Protein AF-A0A0F9HVS2-F1 (afdb_monomer_lite)

Foldseek 3Di:
DDPDDDDVVQQQDPPLPADPQKRKGKDKDWAFDQDPVRDGDPPFTKIKMKMKIWHDDPNDIDIDIDIAIGGVVPDPPVVSSVVVRVVSNVVVVVVCCVRVPVDDVPVVLVVLLVVLVVVCVVVVHDSVVSSVVVVVVVVVVD

Radius of gyration: 23.44 Å; chains: 1; bounding box: 70×36×46 Å

Secondary structure (DSSP, 8-state):
-------TTTSS-TTS-PPTTSEEEEEEEEEEEEPTTS-EEEEEEEEEEEEEEEEEETTEEEEEEEEEEE-TTTS-HHHHHHHHHHHHHHHHHHHHHHHS-S-SHHHHHHHHHHHHHHHHHHH---HHHHHHHHHHHHHH--

Organism: NCBI:txid412755

Structure (mmCIF, N/CA/C/O backbone):
data_AF-A0A0F9HVS2-F1
#
_entry.id   AF-A0A0F9HVS2-F1
#
loop_
_atom_site.group_PDB
_atom_site.id
_atom_site.type_symbol
_atom_site.label_atom_id
_atom_site.label_alt_id
_atom_site.label_comp_id
_atom_site.label_asym_id
_atom_site.label_entity_id
_atom_site.label_seq_id
_atom_site.pdbx_PDB_ins_code
_atom_site.Cartn_x
_atom_site.Cartn_y
_atom_site.Cartn_z
_atom_site.occupancy
_atom_site.B_iso_or_equiv
_atom_site.auth_seq_id
_atom_site.auth_comp_id
_atom_site.auth_asym_id
_atom_site.auth_atom_id
_atom_site.pdbx_PDB_model_num
ATOM 1 N N . MET A 1 1 ? -30.947 1.519 1.134 1.00 25.52 1 MET A N 1
ATOM 2 C CA . MET A 1 1 ? -29.540 1.647 0.698 1.00 25.52 1 MET A CA 1
ATOM 3 C C . MET A 1 1 ? -29.177 3.120 0.755 1.00 25.52 1 MET A C 1
ATOM 5 O O . MET A 1 1 ? -29.806 3.900 0.056 1.00 25.52 1 MET A O 1
ATOM 9 N N . ALA A 1 2 ? -28.272 3.523 1.648 1.00 20.73 2 ALA A N 1
ATOM 10 C CA . ALA A 1 2 ? -27.835 4.915 1.726 1.00 20.73 2 ALA A CA 1
ATOM 11 C C . ALA A 1 2 ? -26.724 5.137 0.692 1.00 20.73 2 ALA A C 1
ATOM 13 O O . ALA A 1 2 ? -25.630 4.591 0.829 1.00 20.73 2 ALA A O 1
ATOM 14 N N . HIS A 1 3 ? -27.018 5.906 -0.355 1.00 22.47 3 HIS A N 1
ATOM 15 C CA . HIS A 1 3 ? -25.993 6.427 -1.251 1.00 22.47 3 HIS A CA 1
ATOM 16 C C . HIS A 1 3 ? -25.285 7.560 -0.507 1.00 22.47 3 HIS A C 1
ATOM 18 O O . HIS A 1 3 ? -25.804 8.669 -0.411 1.00 22.47 3 HIS A O 1
ATOM 24 N N . VAL A 1 4 ? -24.137 7.260 0.101 1.00 27.62 4 VAL A N 1
ATOM 25 C CA . VAL A 1 4 ? -23.288 8.289 0.707 1.00 27.62 4 VAL A CA 1
ATOM 26 C C . VAL A 1 4 ? -22.665 9.084 -0.435 1.00 27.62 4 VAL A C 1
ATOM 28 O O . VAL A 1 4 ? -21.873 8.550 -1.211 1.00 27.62 4 VAL A O 1
ATOM 31 N N . TYR A 1 5 ? -23.082 10.341 -0.566 1.00 28.75 5 TYR A N 1
ATOM 32 C CA . TYR A 1 5 ? -22.540 11.282 -1.538 1.00 28.75 5 TYR A CA 1
ATOM 33 C C . TYR A 1 5 ? -21.126 11.668 -1.093 1.00 28.75 5 TYR A C 1
ATOM 35 O O . TYR A 1 5 ? -20.961 12.381 -0.103 1.00 28.75 5 TYR A O 1
ATOM 43 N N . ILE A 1 6 ? -20.105 11.153 -1.781 1.00 33.47 6 ILE A N 1
ATOM 44 C CA . ILE A 1 6 ? -18.716 11.563 -1.551 1.00 33.47 6 ILE A CA 1
ATOM 45 C C . ILE A 1 6 ? -18.539 12.918 -2.233 1.00 33.47 6 ILE A C 1
ATOM 47 O O . ILE A 1 6 ? -18.823 13.065 -3.421 1.00 33.47 6 ILE A O 1
ATOM 51 N N . ASN A 1 7 ? -18.130 13.926 -1.466 1.00 29.59 7 ASN A N 1
ATOM 52 C CA . ASN A 1 7 ? -17.917 15.267 -1.989 1.00 29.59 7 ASN A CA 1
ATOM 53 C C . ASN A 1 7 ? -16.782 15.216 -3.033 1.00 29.59 7 ASN A C 1
ATOM 55 O O . ASN A 1 7 ? -15.728 14.661 -2.730 1.00 29.59 7 ASN A O 1
ATOM 59 N N . PRO A 1 8 ? -16.932 15.802 -4.234 1.00 35.25 8 PRO A N 1
ATOM 60 C CA . PRO A 1 8 ? -15.876 15.801 -5.252 1.00 35.25 8 PRO A CA 1
ATOM 61 C C . PRO A 1 8 ? -14.534 16.385 -4.777 1.00 35.25 8 PRO A C 1
ATOM 63 O O . PRO A 1 8 ? -13.492 16.060 -5.331 1.00 35.25 8 PRO A O 1
ATOM 66 N N . ARG A 1 9 ? -14.529 17.212 -3.718 1.00 37.00 9 ARG A N 1
ATOM 67 C CA . ARG A 1 9 ? -13.293 17.697 -3.069 1.00 37.00 9 ARG A CA 1
ATOM 68 C C . ARG A 1 9 ? -12.521 16.610 -2.309 1.00 37.00 9 ARG A C 1
ATOM 70 O O . ARG A 1 9 ? -11.321 16.762 -2.108 1.00 37.00 9 ARG A O 1
ATOM 77 N N . ASP A 1 10 ? -13.194 15.532 -1.915 1.00 37.72 10 ASP A N 1
ATOM 78 C CA . ASP A 1 10 ? -12.605 14.364 -1.251 1.00 37.72 10 ASP A CA 1
ATOM 79 C C . ASP A 1 10 ? -12.155 13.294 -2.267 1.00 37.72 10 ASP A C 1
ATOM 81 O O . ASP A 1 10 ? -11.330 12.449 -1.931 1.00 37.72 10 ASP A O 1
ATOM 85 N N . GLN A 1 11 ? -12.636 13.365 -3.520 1.00 37.47 11 GLN A N 1
ATOM 86 C CA . GLN A 1 11 ? -12.288 12.454 -4.632 1.00 37.47 11 GLN A CA 1
ATOM 87 C C . GLN A 1 11 ? -10.933 12.741 -5.294 1.00 37.47 11 GLN A C 1
ATOM 89 O O . GLN A 1 11 ? -10.516 12.063 -6.225 1.00 37.47 11 GLN A O 1
ATOM 94 N N . SER A 1 12 ? -10.202 13.722 -4.792 1.00 36.97 12 SER A N 1
ATOM 95 C CA . SER A 1 12 ? -8.805 13.925 -5.135 1.00 36.97 12 SER A CA 1
ATOM 96 C C . SER A 1 12 ? -8.154 14.535 -3.913 1.00 36.97 12 SER A C 1
ATOM 98 O O . SER A 1 12 ? -8.166 15.754 -3.751 1.00 36.97 12 SER A O 1
ATOM 100 N N . SER A 1 13 ? -7.646 13.714 -2.997 1.00 35.47 13 SER A N 1
ATOM 101 C CA . SER A 1 13 ? -6.923 14.264 -1.856 1.00 35.47 13 SER A CA 1
ATOM 102 C C . SER A 1 13 ? -5.416 14.147 -2.098 1.00 35.47 13 SER A C 1
ATOM 104 O O . SER A 1 13 ? -4.834 13.096 -1.822 1.00 35.47 13 SER A O 1
ATOM 106 N N . PRO A 1 14 ? -4.743 15.229 -2.547 1.00 40.50 14 PRO A N 1
ATOM 107 C CA . PRO A 1 14 ? -3.279 15.331 -2.585 1.00 40.50 14 PRO A CA 1
ATOM 108 C C . PRO A 1 14 ? -2.603 15.235 -1.194 1.00 40.50 14 PRO A C 1
ATOM 110 O O . PRO A 1 14 ? -1.402 15.460 -1.075 1.00 40.50 14 PRO A O 1
ATOM 113 N N . ASN A 1 15 ? -3.345 14.859 -0.143 1.00 45.47 15 ASN A N 1
ATOM 114 C CA . ASN A 1 15 ? -2.943 14.883 1.264 1.00 45.47 15 ASN A CA 1
ATOM 115 C C . ASN A 1 15 ? -2.645 13.504 1.886 1.00 45.47 15 ASN A C 1
ATOM 117 O O . ASN A 1 15 ? -2.292 13.449 3.062 1.00 45.47 15 ASN A O 1
ATOM 121 N N . TRP A 1 16 ? -2.740 12.396 1.141 1.00 56.66 16 TRP A N 1
ATOM 122 C CA . TRP A 1 16 ? -2.429 11.056 1.677 1.00 56.66 16 TRP A CA 1
ATOM 123 C C . TRP A 1 16 ? -0.968 10.626 1.502 1.00 56.66 16 TRP A C 1
ATOM 125 O O . TRP A 1 16 ? -0.617 9.513 1.852 1.00 56.66 16 TRP A O 1
ATOM 135 N N . GLY A 1 17 ? -0.082 11.456 0.942 1.00 60.28 17 GLY A N 1
ATOM 136 C CA . GLY A 1 17 ? 1.331 11.072 0.777 1.00 60.28 17 GLY A CA 1
ATOM 137 C C . GLY A 1 17 ? 1.549 9.786 -0.043 1.00 60.28 17 GLY A C 1
ATOM 138 O O . GLY A 1 17 ? 2.571 9.113 0.125 1.00 60.28 17 GLY A O 1
ATOM 139 N N . LEU A 1 18 ? 0.583 9.433 -0.900 1.00 72.00 18 LEU A N 1
ATOM 140 C CA . LEU A 1 18 ? 0.646 8.269 -1.778 1.00 72.00 18 LEU A CA 1
ATOM 141 C C . LEU A 1 18 ? 1.633 8.493 -2.940 1.00 72.00 18 LEU A C 1
ATOM 143 O O . LEU A 1 18 ? 1.945 9.642 -3.273 1.00 72.00 18 LEU A O 1
ATOM 147 N N . PRO A 1 19 ? 2.156 7.412 -3.550 1.00 69.31 19 PRO A N 1
ATOM 148 C CA . PRO A 1 19 ? 3.109 7.503 -4.656 1.00 69.31 19 PRO A CA 1
ATOM 149 C C . PRO A 1 19 ? 2.587 8.361 -5.815 1.00 69.31 19 PRO A C 1
ATOM 151 O O . PRO A 1 19 ? 1.438 8.232 -6.226 1.00 69.31 19 PRO A O 1
ATOM 154 N N . LYS A 1 20 ? 3.434 9.232 -6.371 1.00 72.38 20 LYS A N 1
ATOM 155 C CA . LYS A 1 20 ? 3.091 10.023 -7.565 1.00 72.38 20 LYS A CA 1
ATOM 156 C C . LYS A 1 20 ? 3.040 9.128 -8.813 1.00 72.38 20 LYS A C 1
ATOM 158 O O . LYS A 1 20 ? 3.622 8.049 -8.816 1.00 72.38 20 LYS A O 1
ATOM 163 N N . GLY A 1 21 ? 2.389 9.604 -9.876 1.00 71.56 21 GLY A N 1
ATOM 164 C CA . GLY A 1 21 ? 2.280 8.876 -11.152 1.00 71.56 21 GLY A CA 1
ATOM 165 C C . GLY A 1 21 ? 1.095 7.910 -11.235 1.00 71.56 21 GLY A C 1
ATOM 166 O O . GLY A 1 21 ? 0.951 7.217 -12.234 1.00 71.56 21 GLY A O 1
ATOM 167 N N . PHE A 1 22 ? 0.246 7.896 -10.208 1.00 74.06 22 PHE A N 1
ATOM 168 C CA . PHE A 1 22 ? -1.003 7.147 -10.162 1.00 74.06 22 PHE A CA 1
ATOM 169 C C . PHE A 1 22 ? -2.154 8.103 -9.828 1.00 74.06 22 PHE A C 1
ATOM 171 O O . PHE A 1 22 ? -2.011 8.994 -8.985 1.00 74.06 22 PHE A O 1
ATOM 178 N N . GLU A 1 23 ? -3.298 7.896 -10.468 1.00 80.50 23 GLU A N 1
ATOM 179 C CA . GLU A 1 23 ? -4.592 8.434 -10.062 1.00 80.50 23 GLU A CA 1
ATOM 180 C C . GLU A 1 23 ? -5.110 7.574 -8.908 1.00 80.50 23 GLU A C 1
ATOM 182 O O . GLU A 1 23 ? -5.459 6.412 -9.114 1.00 80.50 23 GLU A O 1
ATOM 187 N N . TRP A 1 24 ? -5.109 8.113 -7.689 1.00 77.31 24 TRP A N 1
ATOM 188 C CA . TRP A 1 24 ? -5.575 7.393 -6.503 1.00 77.31 24 TRP A CA 1
ATOM 189 C C . TRP A 1 24 ? -7.004 7.777 -6.142 1.00 77.31 24 TRP A C 1
ATOM 191 O O . TRP A 1 24 ? -7.329 8.961 -6.069 1.00 77.31 24 TRP A O 1
ATOM 201 N N . ASP A 1 25 ? -7.801 6.773 -5.804 1.00 83.31 25 ASP A N 1
ATOM 202 C CA . ASP A 1 25 ? -9.077 6.916 -5.118 1.00 83.31 25 ASP A CA 1
ATOM 203 C C . ASP A 1 25 ? -9.015 6.173 -3.777 1.00 83.31 25 ASP A C 1
ATOM 205 O O . ASP A 1 25 ? -8.461 5.075 -3.672 1.00 83.31 25 ASP A O 1
ATOM 209 N N . ILE A 1 26 ? -9.548 6.782 -2.720 1.00 80.06 26 ILE A N 1
ATOM 210 C CA . ILE A 1 26 ? -9.517 6.230 -1.363 1.00 80.06 26 ILE A CA 1
ATOM 211 C C . ILE A 1 26 ? -10.895 6.385 -0.744 1.00 80.06 26 ILE A C 1
ATOM 213 O O . ILE A 1 26 ? -11.431 7.487 -0.652 1.00 80.06 26 ILE A O 1
ATOM 217 N N . ARG A 1 27 ? -11.441 5.284 -0.231 1.00 84.19 27 ARG A N 1
ATOM 218 C CA . ARG A 1 27 ? -12.732 5.281 0.452 1.00 84.19 27 ARG A CA 1
ATOM 219 C C . ARG A 1 27 ? -12.638 4.608 1.801 1.00 84.19 27 ARG A C 1
ATOM 221 O O . ARG A 1 27 ? -12.271 3.441 1.893 1.00 84.19 27 ARG A O 1
ATOM 228 N N . GLU A 1 28 ? -13.055 5.324 2.833 1.00 85.06 28 GLU A N 1
ATOM 229 C CA . GLU A 1 28 ? -13.175 4.789 4.184 1.00 85.06 28 GLU A CA 1
ATOM 230 C C . GLU A 1 28 ? -14.632 4.450 4.499 1.00 85.06 28 GLU A C 1
ATOM 232 O O . GLU A 1 28 ? -15.549 5.212 4.191 1.00 85.06 28 GLU A O 1
ATOM 237 N N . GLU A 1 29 ? -14.854 3.300 5.127 1.00 87.56 29 GLU A N 1
ATOM 238 C CA . GLU A 1 29 ? -16.169 2.857 5.578 1.00 87.56 29 GLU A CA 1
ATOM 239 C C . GLU A 1 29 ? -16.091 2.354 7.015 1.00 87.56 29 GLU A C 1
ATOM 241 O O . GLU A 1 29 ? -15.217 1.562 7.368 1.00 87.56 29 GLU A O 1
ATOM 246 N N . GLN A 1 30 ? -17.034 2.787 7.851 1.00 88.12 30 GLN A N 1
ATOM 247 C CA . GLN A 1 30 ? -17.209 2.189 9.168 1.00 88.12 30 GLN A CA 1
ATOM 248 C C . GLN A 1 30 ? -17.923 0.848 9.017 1.00 88.12 30 GLN A C 1
ATOM 250 O O . GLN A 1 30 ? -19.032 0.767 8.493 1.00 88.12 30 GLN A O 1
ATOM 255 N N . MET A 1 31 ? -17.269 -0.201 9.493 1.00 90.88 31 MET A N 1
ATOM 256 C CA . MET A 1 31 ? -17.743 -1.574 9.457 1.00 90.88 31 MET A CA 1
ATOM 257 C C . MET A 1 31 ? -18.020 -2.047 10.884 1.00 90.88 31 MET A C 1
ATOM 259 O O . MET A 1 31 ? -17.248 -1.732 11.793 1.00 90.88 31 MET A O 1
ATOM 263 N N . PRO A 1 32 ? -19.075 -2.839 11.117 1.00 89.12 32 PRO A N 1
ATOM 264 C CA . PRO A 1 32 ? -19.265 -3.467 12.415 1.00 89.12 32 PRO A CA 1
ATOM 265 C C . PRO A 1 32 ? -18.077 -4.379 12.745 1.00 89.12 32 PRO A C 1
ATOM 267 O O . PRO A 1 32 ? -17.563 -5.092 11.880 1.00 89.12 32 PRO A O 1
ATOM 270 N N . TYR A 1 33 ? -17.630 -4.371 14.001 1.00 88.44 33 TYR A N 1
ATOM 271 C CA . TYR A 1 33 ? -16.616 -5.321 14.445 1.00 88.44 33 TYR A CA 1
ATOM 272 C C . TYR A 1 33 ? -17.244 -6.706 14.629 1.00 88.44 33 TYR A C 1
ATOM 274 O O . TYR A 1 33 ? -18.178 -6.870 15.417 1.00 88.44 33 TYR A O 1
ATOM 282 N N . ILE A 1 34 ? -16.686 -7.703 13.940 1.00 88.44 34 ILE A N 1
ATOM 283 C CA . ILE A 1 34 ? -17.032 -9.118 14.096 1.00 88.44 34 ILE A CA 1
ATOM 284 C C . ILE A 1 34 ? -15.918 -9.788 14.906 1.00 88.44 34 ILE A C 1
ATOM 286 O O . ILE A 1 34 ? -14.739 -9.686 14.552 1.00 88.44 34 ILE A O 1
ATOM 290 N N . SER A 1 35 ? -16.284 -10.430 16.016 1.00 86.94 35 SER A N 1
ATOM 291 C CA . SER A 1 35 ? -15.362 -11.171 16.877 1.00 86.94 35 SER A CA 1
ATOM 292 C C . SER A 1 35 ? -14.772 -12.391 16.154 1.00 86.94 35 SER A C 1
ATOM 294 O O . SER A 1 35 ? -15.347 -12.866 15.173 1.00 86.94 35 SER A O 1
ATOM 296 N N . PRO A 1 36 ? -13.677 -12.983 16.669 1.00 86.75 36 PRO A N 1
ATOM 297 C CA . PRO A 1 36 ? -13.170 -14.259 16.158 1.00 86.75 36 PRO A CA 1
ATOM 298 C C . PRO A 1 36 ? -14.205 -15.395 16.192 1.00 86.75 36 PRO A C 1
ATOM 300 O O . PRO A 1 36 ? -14.109 -16.340 15.420 1.00 86.75 36 PRO A O 1
ATOM 303 N N . THR A 1 37 ? -15.210 -15.293 17.066 1.00 90.69 37 THR A N 1
ATOM 304 C CA . THR A 1 37 ? -16.331 -16.239 17.169 1.00 90.69 37 THR A CA 1
ATOM 305 C C . THR A 1 37 ? -17.477 -15.949 16.191 1.00 90.69 37 THR A C 1
ATOM 307 O O . THR A 1 37 ? -18.494 -16.633 16.234 1.00 90.69 37 THR A O 1
ATOM 310 N N . GLY A 1 38 ? -17.343 -14.942 15.321 1.00 86.62 38 GLY A N 1
ATOM 311 C CA . GLY A 1 38 ? -18.350 -14.580 14.320 1.00 86.62 38 GLY A CA 1
ATOM 312 C C . GLY A 1 38 ? -19.479 -13.683 14.836 1.00 86.62 38 GLY A C 1
ATOM 313 O O . GLY A 1 38 ? -20.429 -13.420 14.103 1.00 86.62 38 GLY A O 1
ATOM 314 N N . LEU A 1 39 ? -19.394 -13.187 16.073 1.00 89.00 39 LEU A N 1
ATOM 315 C CA . LEU A 1 39 ? -20.428 -12.343 16.671 1.00 89.00 39 LEU A CA 1
ATOM 316 C C . LEU A 1 39 ? -20.128 -10.863 16.443 1.00 89.00 39 LEU A C 1
ATOM 318 O O . LEU A 1 39 ? -19.028 -10.381 16.722 1.00 89.00 39 LEU A O 1
ATOM 322 N N . GLN A 1 40 ? -21.130 -10.119 15.983 1.00 88.62 40 GLN A N 1
ATOM 323 C CA . GLN A 1 40 ? -21.050 -8.665 15.933 1.00 88.62 40 GLN A CA 1
ATOM 324 C C . GLN A 1 40 ? -21.072 -8.094 17.355 1.00 88.62 40 GLN A C 1
ATOM 326 O O . GLN A 1 40 ? -22.010 -8.328 18.116 1.00 88.62 40 GLN A O 1
ATOM 331 N N . VAL A 1 41 ? -20.053 -7.311 17.708 1.00 86.31 41 VAL A N 1
ATOM 332 C CA . VAL A 1 41 ? -19.980 -6.647 19.016 1.00 86.31 41 VAL A CA 1
ATOM 333 C C . VAL A 1 41 ? -20.657 -5.282 18.921 1.00 86.31 41 VAL A C 1
ATOM 335 O O . VAL A 1 41 ? -20.198 -4.399 18.194 1.00 86.31 41 VAL A O 1
ATOM 338 N N . ILE A 1 42 ? -21.760 -5.105 19.651 1.00 85.88 42 ILE A N 1
ATOM 339 C CA . ILE A 1 42 ? -22.536 -3.856 19.656 1.00 85.88 42 ILE A CA 1
ATOM 340 C C . ILE A 1 42 ? -21.662 -2.700 20.161 1.00 85.88 42 ILE A C 1
ATOM 342 O O . ILE A 1 42 ? -20.944 -2.834 21.148 1.00 85.88 42 ILE A O 1
ATOM 346 N N . GLY A 1 43 ? -21.717 -1.560 19.467 1.00 82.50 43 GLY A N 1
ATOM 347 C CA . GLY A 1 43 ? -20.965 -0.352 19.823 1.00 82.50 43 GLY A CA 1
ATOM 348 C C . GLY A 1 43 ? -19.488 -0.365 19.414 1.00 82.50 43 GLY A C 1
ATOM 349 O O . GLY A 1 43 ? -18.814 0.648 19.580 1.00 82.50 43 GLY A O 1
ATOM 350 N N . ARG A 1 44 ? -18.982 -1.467 18.841 1.00 87.88 44 ARG A N 1
ATOM 351 C CA . ARG A 1 44 ? -17.615 -1.556 18.315 1.00 87.88 44 ARG A CA 1
ATOM 352 C C . ARG A 1 44 ? -17.618 -1.565 16.789 1.00 87.88 44 ARG A C 1
ATOM 354 O O . ARG A 1 44 ? -18.378 -2.296 16.154 1.00 87.88 44 ARG A O 1
ATOM 361 N N . PHE A 1 45 ? -16.717 -0.789 16.202 1.00 88.06 45 PHE A N 1
ATOM 362 C CA . PHE A 1 45 ? -16.545 -0.695 14.757 1.00 88.06 45 PHE A CA 1
ATOM 363 C C . PHE A 1 45 ? -15.070 -0.804 14.370 1.00 88.06 45 PHE A C 1
ATOM 365 O O . PHE A 1 45 ? -14.174 -0.539 15.171 1.00 88.06 45 PHE A O 1
ATOM 372 N N . LYS A 1 46 ? -14.837 -1.200 13.123 1.00 91.25 46 LYS A N 1
ATOM 373 C CA . LYS A 1 46 ? -13.568 -1.052 12.415 1.00 91.25 46 LYS A CA 1
ATOM 374 C C . LYS A 1 46 ? -13.746 -0.009 11.322 1.00 91.25 46 LYS A C 1
ATOM 376 O O . LYS A 1 46 ? -14.853 0.195 10.833 1.00 91.25 46 LYS A O 1
ATOM 381 N N . VAL A 1 47 ? -12.663 0.628 10.918 1.00 87.56 47 VAL A N 1
ATOM 382 C CA . VAL A 1 47 ? -12.631 1.444 9.706 1.00 87.56 47 VAL A CA 1
ATOM 3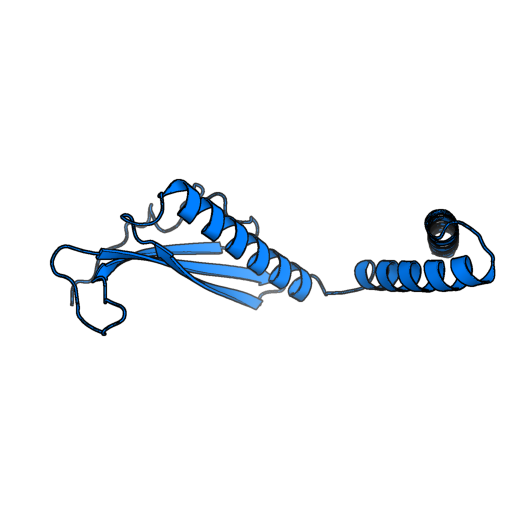83 C C . VAL A 1 47 ? -11.965 0.614 8.622 1.00 87.56 47 VAL A C 1
ATOM 385 O O . VAL A 1 47 ? -10.853 0.130 8.811 1.00 87.56 47 VAL A O 1
ATOM 388 N N . ARG A 1 48 ? -12.658 0.415 7.505 1.00 87.44 48 ARG A N 1
ATOM 389 C CA .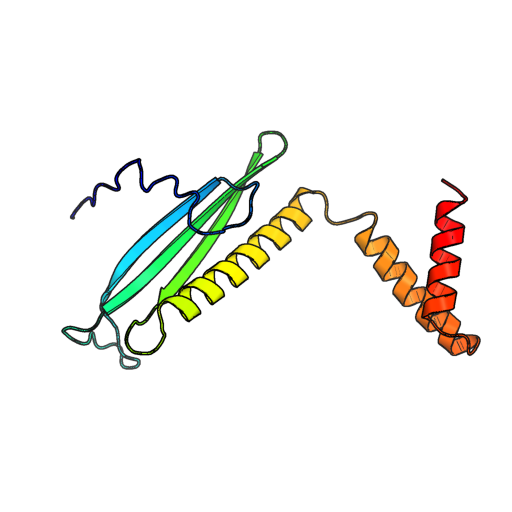 ARG A 1 48 ? -12.121 -0.233 6.314 1.00 87.44 48 ARG A CA 1
ATOM 390 C C . ARG A 1 48 ? -11.789 0.837 5.291 1.00 87.44 48 ARG A C 1
ATOM 392 O O . ARG A 1 48 ? -12.702 1.473 4.770 1.00 87.44 48 ARG A O 1
ATOM 399 N N . THR A 1 49 ? -10.515 1.002 4.976 1.00 85.69 49 THR A N 1
ATOM 400 C CA . THR A 1 49 ? -10.065 1.877 3.895 1.00 85.69 49 THR A CA 1
ATOM 401 C C . THR A 1 49 ? -9.781 1.035 2.667 1.00 85.69 49 THR A C 1
ATOM 403 O O . THR A 1 49 ? -8.957 0.122 2.679 1.00 85.69 49 THR A O 1
ATOM 406 N N . ARG A 1 50 ? -10.496 1.329 1.592 1.00 86.44 50 ARG A N 1
ATOM 407 C CA . ARG A 1 50 ? -10.252 0.793 0.263 1.00 86.44 50 ARG A CA 1
ATOM 408 C C . ARG A 1 50 ? -9.431 1.813 -0.511 1.00 86.44 50 ARG A C 1
ATOM 410 O O . ARG A 1 50 ? -9.788 2.987 -0.529 1.00 86.44 50 ARG A O 1
ATOM 417 N N . VAL A 1 51 ? -8.340 1.361 -1.107 1.00 80.88 51 VAL A N 1
ATOM 418 C CA . VAL A 1 51 ? -7.428 2.179 -1.904 1.00 80.88 51 VAL A CA 1
ATOM 419 C C . VAL A 1 51 ? -7.422 1.606 -3.309 1.00 80.88 51 VAL A C 1
ATOM 421 O O . VAL A 1 51 ? -7.121 0.426 -3.488 1.00 80.88 51 VAL A O 1
ATOM 424 N N . TRP A 1 52 ? -7.744 2.435 -4.291 1.00 83.31 52 TRP A N 1
ATOM 425 C CA . TRP A 1 52 ? -7.615 2.136 -5.710 1.00 83.31 52 TRP A CA 1
ATOM 426 C C . TRP A 1 52 ? -6.597 3.088 -6.316 1.00 83.31 52 TRP A C 1
ATOM 428 O O . TRP A 1 52 ? -6.565 4.263 -5.967 1.00 83.31 52 TRP A O 1
ATOM 438 N N . GLY A 1 53 ? -5.769 2.593 -7.220 1.00 79.31 53 GLY A N 1
ATOM 439 C CA . GLY A 1 53 ? -4.845 3.415 -7.992 1.00 79.31 53 GLY A CA 1
ATOM 440 C C . GLY A 1 53 ? -4.904 3.027 -9.454 1.00 79.31 53 GLY A C 1
ATOM 441 O O . GLY A 1 53 ? -5.126 1.859 -9.755 1.00 79.31 53 GLY A O 1
ATOM 442 N N . ALA A 1 54 ? -4.693 3.969 -10.362 1.00 77.56 54 ALA A N 1
ATOM 443 C CA . ALA A 1 54 ? -4.525 3.677 -11.779 1.00 77.56 54 ALA A CA 1
ATOM 444 C C . ALA A 1 54 ? -3.340 4.455 -12.353 1.00 77.56 54 ALA A C 1
ATOM 446 O O . ALA A 1 54 ? -3.181 5.638 -12.065 1.00 77.56 54 ALA A O 1
ATOM 447 N N . ARG A 1 55 ? -2.513 3.809 -13.173 1.00 74.69 55 ARG A N 1
ATOM 448 C CA . ARG A 1 55 ? -1.445 4.454 -13.947 1.00 74.69 55 ARG A CA 1
ATOM 449 C C . ARG A 1 55 ? -1.695 4.209 -15.428 1.00 74.69 55 ARG A C 1
ATOM 451 O O . ARG A 1 55 ? -1.961 3.078 -15.820 1.00 74.69 55 ARG A O 1
ATOM 458 N N . GLU A 1 56 ? -1.618 5.259 -16.236 1.00 72.06 56 GLU A N 1
ATOM 459 C CA . GLU A 1 56 ? -1.749 5.159 -17.690 1.00 72.06 56 GLU A CA 1
ATOM 460 C C . GLU A 1 56 ? -0.364 5.131 -18.345 1.00 72.06 56 GLU A C 1
ATOM 462 O O . GLU A 1 56 ? 0.476 5.989 -18.065 1.00 72.06 56 GLU A O 1
ATOM 467 N N . VAL A 1 57 ? -0.115 4.138 -19.199 1.00 67.75 57 VAL A N 1
ATOM 468 C CA . VAL A 1 57 ? 1.114 4.002 -19.994 1.00 67.75 57 VAL A CA 1
ATOM 469 C C . VAL A 1 57 ? 0.711 3.616 -21.413 1.00 67.75 57 VAL A C 1
ATOM 471 O O . VAL A 1 57 ? -0.043 2.669 -21.600 1.00 67.75 57 VAL A O 1
ATOM 474 N N . ASN A 1 58 ? 1.180 4.361 -22.419 1.00 71.69 58 ASN A N 1
ATOM 475 C CA . ASN A 1 58 ? 0.867 4.130 -23.840 1.00 71.69 58 ASN A CA 1
ATOM 476 C C . ASN A 1 58 ? -0.643 4.026 -24.165 1.00 71.69 58 ASN A C 1
ATOM 478 O O . ASN A 1 58 ? -1.029 3.330 -25.099 1.00 71.69 58 ASN A O 1
ATOM 482 N N . GLY A 1 59 ? -1.498 4.727 -23.409 1.00 65.88 59 GLY A N 1
ATOM 483 C CA . GLY A 1 59 ? -2.957 4.700 -23.575 1.00 65.88 59 GLY A CA 1
ATOM 484 C C . GLY A 1 59 ? -3.666 3.525 -22.888 1.00 65.88 59 GLY A C 1
ATOM 485 O O . GLY A 1 59 ? -4.890 3.430 -22.962 1.00 65.88 59 GLY A O 1
ATOM 486 N N . GLU A 1 60 ? -2.935 2.652 -22.190 1.00 63.69 60 GLU A N 1
ATOM 487 C CA . GLU A 1 60 ? -3.490 1.563 -21.382 1.00 63.69 60 GLU A CA 1
ATOM 488 C C . GLU A 1 60 ? -3.458 1.919 -19.890 1.00 63.69 60 GLU A C 1
ATOM 490 O O . GLU A 1 60 ? -2.450 2.410 -19.375 1.00 63.69 60 GLU A O 1
ATOM 495 N N . LYS A 1 61 ? -4.569 1.676 -19.178 1.00 68.38 61 LYS A N 1
ATOM 496 C CA . LYS A 1 61 ? -4.690 1.934 -17.734 1.00 68.38 61 LYS A CA 1
ATOM 497 C C . LYS A 1 61 ? -4.442 0.665 -16.925 1.00 68.38 61 LYS A C 1
ATOM 499 O O . LYS A 1 61 ? -5.174 -0.314 -17.050 1.00 68.38 61 LYS A O 1
ATOM 504 N N . PHE A 1 62 ? -3.478 0.730 -16.016 1.00 66.31 62 PHE A N 1
ATOM 505 C CA . PHE A 1 62 ? -3.119 -0.343 -15.097 1.00 66.31 62 PHE A CA 1
ATOM 506 C C . PHE A 1 62 ? -3.586 -0.001 -13.691 1.00 66.31 62 PHE A C 1
ATOM 508 O O . PHE A 1 62 ? -3.177 1.009 -13.118 1.00 66.31 62 PHE A O 1
ATOM 515 N N . GLY A 1 63 ? -4.476 -0.833 -13.156 1.00 71.25 63 GLY A N 1
ATOM 516 C CA . GLY A 1 63 ? -5.118 -0.619 -11.867 1.00 71.25 63 GLY A CA 1
ATOM 517 C C . G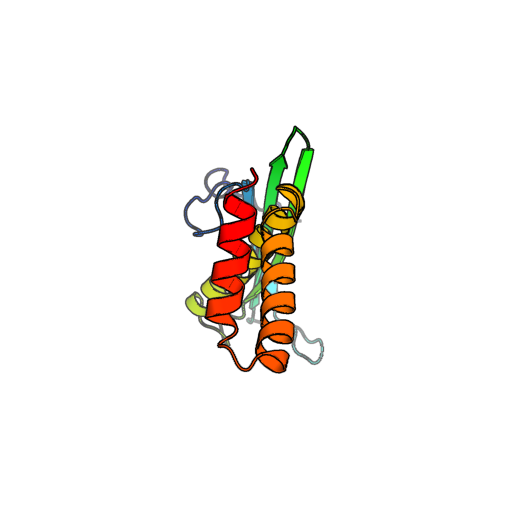LY A 1 63 ? -4.436 -1.359 -10.717 1.00 71.25 63 GLY A C 1
ATOM 518 O O . GLY A 1 63 ? -3.882 -2.440 -10.888 1.00 71.25 63 GLY A O 1
ATOM 519 N N . THR A 1 64 ? -4.559 -0.807 -9.518 1.00 72.38 64 THR A N 1
ATOM 520 C CA . THR A 1 64 ? -4.262 -1.455 -8.243 1.00 72.38 64 THR A CA 1
ATOM 521 C C . THR A 1 64 ? -5.431 -1.301 -7.286 1.00 72.38 64 THR A C 1
ATOM 523 O O . THR A 1 64 ? -6.160 -0.309 -7.333 1.00 72.38 64 THR A O 1
ATOM 526 N N . PHE A 1 65 ? -5.607 -2.292 -6.415 1.00 78.38 65 PHE A N 1
ATOM 527 C CA . PHE A 1 65 ? -6.611 -2.287 -5.367 1.00 78.38 65 PHE A CA 1
ATOM 528 C C . PHE A 1 65 ? -6.066 -2.930 -4.095 1.00 78.38 65 PHE A C 1
ATOM 530 O O . PHE A 1 65 ? -5.518 -4.031 -4.129 1.00 78.38 65 PHE A O 1
ATOM 537 N N . ALA A 1 66 ? -6.274 -2.268 -2.963 1.00 81.38 66 ALA A N 1
ATOM 538 C CA . ALA A 1 66 ? -5.954 -2.798 -1.649 1.00 81.38 66 ALA A CA 1
ATOM 539 C C . ALA A 1 66 ? -7.030 -2.420 -0.626 1.00 81.38 66 ALA A C 1
ATOM 541 O O . ALA A 1 66 ? -7.674 -1.373 -0.716 1.00 81.38 66 ALA A O 1
ATOM 542 N N . VAL A 1 67 ? -7.216 -3.286 0.371 1.00 82.50 67 VAL A N 1
ATOM 543 C CA . VAL A 1 67 ? -8.150 -3.068 1.479 1.00 82.50 67 VAL A CA 1
ATOM 544 C C . VAL A 1 67 ? -7.389 -3.155 2.787 1.00 82.50 67 VAL A C 1
ATOM 546 O O . VAL A 1 67 ? -6.720 -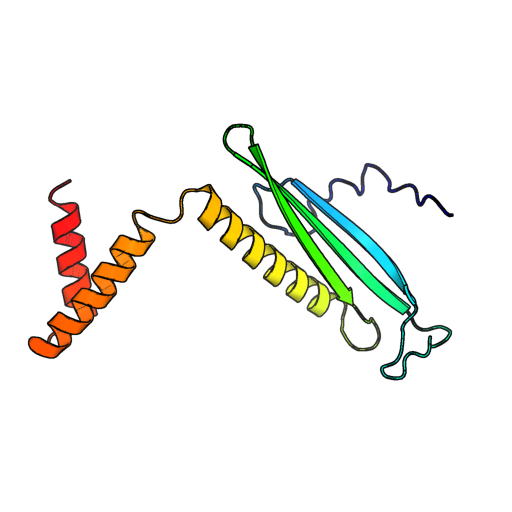4.149 3.063 1.00 82.50 67 VAL A O 1
ATOM 549 N N . PHE A 1 68 ? -7.533 -2.126 3.608 1.00 86.81 68 PHE A N 1
ATOM 550 C CA . PHE A 1 68 ? -6.909 -2.031 4.912 1.00 86.81 68 PHE A CA 1
ATOM 551 C C . PHE A 1 68 ? -7.988 -1.910 5.976 1.00 86.81 68 PHE A C 1
ATOM 553 O O . PHE A 1 68 ? -8.852 -1.042 5.901 1.00 86.81 68 PHE A O 1
ATOM 560 N N . ASP A 1 69 ? -7.920 -2.779 6.978 1.00 90.06 69 ASP A N 1
ATOM 561 C CA . ASP A 1 69 ? -8.774 -2.685 8.154 1.00 90.06 69 ASP A CA 1
ATOM 562 C C . ASP A 1 69 ? -7.981 -2.066 9.310 1.00 90.06 69 ASP A C 1
ATOM 564 O O . ASP A 1 69 ? -6.855 -2.483 9.618 1.00 90.06 69 ASP A O 1
ATOM 568 N N . TRP A 1 70 ? -8.602 -1.082 9.953 1.00 90.31 70 TRP A N 1
ATOM 569 C CA . TRP A 1 70 ? -8.147 -0.423 11.167 1.00 90.31 70 TRP A CA 1
ATOM 570 C C . TRP A 1 70 ? -9.150 -0.651 12.289 1.00 90.31 70 TRP A C 1
ATOM 572 O O . TRP A 1 70 ? -10.350 -0.424 12.134 1.00 90.31 70 TRP A O 1
ATOM 582 N N . ASP A 1 71 ? -8.652 -1.067 13.446 1.00 90.12 71 ASP A N 1
ATOM 583 C CA . ASP A 1 71 ? -9.425 -1.088 14.679 1.00 90.12 71 ASP A CA 1
ATOM 584 C C . ASP A 1 71 ? -8.883 0.003 15.621 1.00 90.12 71 ASP A C 1
ATOM 586 O O . ASP A 1 71 ? -7.760 -0.137 16.126 1.00 90.12 71 ASP A O 1
ATOM 590 N N . PRO A 1 72 ? -9.653 1.084 15.866 1.00 84.06 72 PRO A N 1
ATOM 591 C CA . PRO A 1 72 ? -9.226 2.197 16.715 1.00 84.06 72 PRO A CA 1
ATOM 592 C C . PRO A 1 72 ? -8.900 1.805 18.158 1.00 84.06 72 PRO A C 1
ATOM 594 O O . PRO A 1 72 ? -8.224 2.560 18.853 1.00 84.06 72 PRO A O 1
ATOM 597 N N . ILE A 1 73 ? -9.386 0.649 18.623 1.00 86.81 73 ILE A N 1
ATOM 598 C CA . ILE A 1 73 ? -9.141 0.160 19.983 1.00 86.81 73 ILE A CA 1
ATOM 599 C C . ILE A 1 73 ? -7.755 -0.483 20.087 1.00 86.81 73 ILE A C 1
ATOM 601 O O . ILE A 1 73 ? -7.107 -0.383 21.126 1.00 86.81 73 ILE A O 1
ATOM 605 N N . THR A 1 74 ? -7.288 -1.155 19.031 1.00 88.50 74 THR A N 1
ATOM 606 C CA . THR A 1 74 ? -6.046 -1.945 19.078 1.00 88.50 74 THR A CA 1
ATOM 607 C C . THR A 1 74 ? -4.851 -1.247 18.440 1.00 88.50 74 THR A C 1
ATOM 609 O O . THR A 1 74 ? -3.709 -1.585 18.739 1.00 88.50 74 THR A O 1
ATOM 612 N N . GLU A 1 75 ? -5.086 -0.297 17.536 1.00 89.25 75 GLU A N 1
ATOM 613 C CA . GLU A 1 75 ? -4.043 0.368 16.759 1.00 89.25 75 GLU A CA 1
ATOM 614 C C . GLU A 1 75 ? -4.285 1.882 16.731 1.00 89.25 75 GLU A C 1
ATOM 616 O O . GLU A 1 75 ? -5.410 2.347 16.554 1.00 89.25 75 GLU A O 1
ATOM 621 N N . SER A 1 76 ? -3.224 2.682 16.874 1.00 88.88 76 SER A N 1
ATOM 622 C CA . SER A 1 76 ? -3.339 4.131 16.707 1.00 88.88 76 SER A CA 1
ATOM 623 C C . SER A 1 76 ? -3.478 4.500 15.230 1.00 88.88 76 SER A C 1
ATOM 625 O O . SER A 1 76 ? -2.848 3.889 14.366 1.00 88.88 76 SER A O 1
ATOM 627 N N . LYS A 1 77 ? -4.230 5.569 14.939 1.00 81.38 77 LYS A N 1
ATOM 628 C CA . LYS A 1 77 ? -4.439 6.044 13.561 1.00 81.38 77 LYS A CA 1
ATOM 629 C C . LYS A 1 77 ? -3.123 6.274 12.807 1.00 81.38 77 LYS A C 1
ATOM 631 O O . LYS A 1 77 ? -3.028 5.940 11.637 1.00 81.38 77 LYS A O 1
ATOM 636 N N . LYS A 1 78 ? -2.085 6.778 13.487 1.00 81.06 78 LYS A N 1
ATOM 637 C CA . LYS A 1 78 ? -0.760 6.986 12.882 1.00 81.06 78 LYS A CA 1
ATOM 638 C C . LYS A 1 78 ? -0.142 5.677 12.374 1.00 81.06 78 LYS A C 1
ATOM 640 O O . LYS A 1 78 ? 0.245 5.614 11.216 1.00 81.06 78 LYS A O 1
ATOM 645 N N . LYS A 1 79 ? -0.077 4.637 13.218 1.00 82.62 79 LYS A N 1
ATOM 646 C CA . LYS A 1 79 ? 0.500 3.334 12.834 1.00 82.62 79 LYS A CA 1
ATOM 647 C C . LYS A 1 79 ? -0.261 2.708 11.668 1.00 82.62 79 LYS A C 1
ATOM 649 O O . LYS A 1 79 ? 0.354 2.197 10.737 1.00 82.62 79 LYS A O 1
ATOM 654 N N . TYR A 1 80 ? -1.585 2.826 11.705 1.00 84.31 80 TYR A N 1
ATOM 655 C CA . TYR A 1 80 ? -2.454 2.402 10.620 1.00 84.31 80 TYR A CA 1
ATOM 656 C C . TYR A 1 80 ? -2.113 3.101 9.293 1.00 84.31 80 TYR A C 1
ATOM 658 O O . TYR A 1 80 ? -1.869 2.439 8.283 1.00 84.31 80 TYR A O 1
ATOM 666 N N . THR A 1 81 ? -2.042 4.433 9.309 1.00 81.25 81 THR A N 1
ATOM 667 C CA . THR A 1 81 ? -1.702 5.245 8.136 1.00 81.25 81 THR A CA 1
ATOM 668 C C . THR A 1 81 ? -0.305 4.916 7.600 1.00 81.25 81 THR A C 1
ATOM 670 O O . THR A 1 81 ? -0.146 4.734 6.395 1.00 81.25 81 THR A O 1
ATOM 673 N N . ASP A 1 82 ? 0.694 4.759 8.474 1.00 79.50 82 ASP A N 1
ATOM 674 C CA . ASP A 1 82 ? 2.062 4.405 8.077 1.00 79.50 82 ASP A CA 1
ATOM 675 C C . ASP A 1 82 ? 2.113 3.031 7.379 1.00 79.50 82 ASP A C 1
ATOM 677 O O . ASP A 1 82 ? 2.741 2.886 6.327 1.00 79.50 82 ASP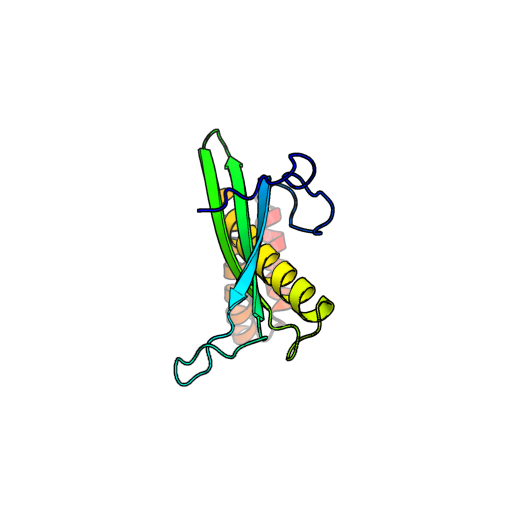 A O 1
ATOM 681 N N . ARG A 1 83 ? 1.398 2.032 7.918 1.00 84.12 83 ARG A N 1
ATOM 682 C CA . ARG A 1 83 ? 1.276 0.689 7.327 1.00 84.12 83 ARG A CA 1
ATOM 683 C C . ARG A 1 83 ? 0.602 0.728 5.958 1.00 84.12 83 ARG A C 1
ATOM 685 O O . ARG A 1 83 ? 1.086 0.086 5.026 1.00 84.12 83 ARG A O 1
ATOM 692 N N . MET A 1 84 ? -0.482 1.492 5.830 1.00 83.56 84 MET A N 1
ATOM 693 C CA . MET A 1 84 ? -1.172 1.686 4.557 1.00 83.56 84 MET A CA 1
ATOM 694 C C . MET A 1 84 ? -0.236 2.319 3.520 1.00 83.56 84 MET A C 1
ATOM 696 O O . MET A 1 84 ? -0.096 1.794 2.422 1.00 83.56 84 MET A O 1
ATOM 700 N N . HIS A 1 85 ? 0.467 3.400 3.873 1.00 79.50 85 HIS A N 1
ATOM 701 C CA . HIS A 1 85 ? 1.396 4.069 2.956 1.00 79.50 85 HIS A CA 1
ATOM 702 C C . HIS A 1 85 ? 2.542 3.164 2.517 1.00 79.50 85 HIS A C 1
ATOM 704 O O . HIS A 1 85 ? 2.918 3.184 1.347 1.00 79.50 85 HIS A O 1
ATOM 710 N N . TYR A 1 86 ? 3.105 2.384 3.440 1.00 79.12 86 TYR A N 1
ATOM 711 C CA . TYR A 1 86 ? 4.165 1.435 3.120 1.00 79.12 86 TYR A CA 1
ATOM 712 C C . TYR A 1 86 ? 3.684 0.376 2.119 1.00 79.12 86 TYR A C 1
ATOM 714 O O . TYR A 1 86 ? 4.335 0.158 1.099 1.00 79.12 86 TYR A O 1
ATOM 722 N N . ALA A 1 87 ? 2.511 -0.215 2.357 1.00 78.75 87 ALA A N 1
ATOM 723 C CA . ALA A 1 87 ? 1.928 -1.204 1.456 1.00 78.75 87 ALA A CA 1
ATOM 724 C C . ALA A 1 87 ? 1.605 -0.612 0.074 1.00 78.75 87 ALA A C 1
ATOM 726 O O . ALA A 1 87 ? 1.990 -1.185 -0.943 1.00 78.75 87 ALA A O 1
ATOM 727 N N . THR A 1 88 ? 0.973 0.564 0.016 1.00 79.12 88 THR A N 1
ATOM 728 C CA . THR A 1 88 ? 0.643 1.219 -1.259 1.00 79.12 88 THR A CA 1
ATOM 729 C C . THR A 1 88 ? 1.899 1.619 -2.041 1.00 79.12 88 THR A C 1
ATOM 731 O O . THR A 1 88 ? 1.910 1.521 -3.265 1.00 79.12 88 THR A O 1
ATOM 734 N N . LYS A 1 89 ? 2.985 2.013 -1.357 1.00 77.94 89 LYS A N 1
ATOM 735 C CA . LYS A 1 89 ? 4.299 2.245 -1.985 1.00 77.94 89 LYS A CA 1
ATOM 736 C C . LYS A 1 89 ? 4.887 0.975 -2.591 1.00 77.94 89 LYS A C 1
ATOM 738 O O . LYS A 1 89 ? 5.389 1.048 -3.706 1.00 77.94 89 LYS A O 1
ATOM 743 N N . GLY A 1 90 ? 4.809 -0.153 -1.884 1.00 73.06 90 GLY A N 1
ATOM 744 C CA . GLY A 1 90 ? 5.247 -1.451 -2.403 1.00 73.06 90 GLY A CA 1
ATOM 745 C C . GLY A 1 90 ? 4.504 -1.821 -3.684 1.00 73.06 90 GLY A C 1
ATOM 746 O O . GLY A 1 90 ? 5.129 -2.020 -4.717 1.00 73.06 90 GLY A O 1
ATOM 747 N N . ILE A 1 91 ? 3.169 -1.768 -3.657 1.00 77.19 91 ILE A N 1
ATOM 748 C CA . ILE A 1 91 ? 2.348 -2.114 -4.826 1.00 77.19 91 ILE A CA 1
ATOM 749 C C . ILE A 1 91 ? 2.627 -1.177 -6.013 1.00 77.19 91 ILE A C 1
ATOM 751 O O . ILE A 1 91 ? 2.743 -1.628 -7.149 1.00 77.19 91 ILE A O 1
ATOM 755 N N . ALA A 1 92 ? 2.758 0.129 -5.766 1.00 76.06 92 ALA A N 1
ATOM 756 C CA . ALA A 1 92 ? 3.095 1.085 -6.817 1.00 76.06 92 ALA A CA 1
ATOM 757 C C . ALA A 1 92 ? 4.489 0.828 -7.410 1.00 76.06 92 ALA A C 1
ATOM 759 O O . ALA A 1 92 ? 4.669 0.963 -8.616 1.00 76.06 92 ALA A O 1
ATOM 760 N N . ASN A 1 93 ? 5.467 0.452 -6.580 1.00 75.81 93 ASN A N 1
ATOM 761 C CA . ASN A 1 93 ? 6.799 0.078 -7.043 1.00 75.81 93 ASN A CA 1
ATOM 762 C C . ASN A 1 93 ? 6.752 -1.165 -7.935 1.00 75.81 93 ASN A C 1
ATOM 764 O O . ASN A 1 93 ? 7.324 -1.140 -9.016 1.00 75.81 93 ASN A O 1
ATOM 768 N N . ASP A 1 94 ? 6.032 -2.207 -7.524 1.00 71.31 94 ASP A N 1
ATOM 769 C CA . ASP A 1 94 ? 5.910 -3.446 -8.300 1.00 71.31 94 ASP A CA 1
ATOM 770 C C . ASP A 1 94 ? 5.240 -3.193 -9.655 1.00 71.31 94 ASP A C 1
ATOM 772 O O . ASP A 1 94 ? 5.685 -3.704 -10.681 1.00 71.31 94 ASP A O 1
ATOM 776 N N . ILE A 1 95 ? 4.215 -2.336 -9.679 1.00 72.50 95 ILE A N 1
ATOM 777 C CA . ILE A 1 95 ? 3.570 -1.910 -10.923 1.00 72.50 95 ILE A CA 1
ATOM 778 C C . ILE A 1 95 ? 4.531 -1.098 -11.782 1.00 72.50 95 ILE A C 1
ATOM 780 O O . ILE A 1 95 ? 4.625 -1.354 -12.973 1.00 72.50 95 ILE A O 1
ATOM 784 N N . ASN A 1 96 ? 5.276 -0.150 -11.216 1.00 73.69 96 ASN A N 1
ATOM 785 C CA . ASN A 1 96 ? 6.258 0.609 -11.988 1.00 73.69 96 ASN A CA 1
ATOM 786 C C . ASN A 1 96 ? 7.335 -0.306 -12.579 1.00 73.69 96 ASN A C 1
ATOM 788 O O . ASN A 1 96 ? 7.641 -0.183 -13.756 1.00 73.69 96 ASN A O 1
ATOM 792 N N . VAL A 1 97 ? 7.844 -1.270 -11.809 1.00 69.94 97 VAL A N 1
ATOM 793 C CA . VAL A 1 97 ? 8.780 -2.286 -12.309 1.00 69.94 97 VAL A CA 1
ATOM 794 C C . VAL A 1 97 ? 8.152 -3.100 -13.439 1.00 69.94 97 VAL A C 1
ATOM 796 O O . VAL A 1 97 ? 8.811 -3.343 -14.441 1.00 69.94 97 VAL A O 1
ATOM 799 N N . ALA A 1 98 ? 6.887 -3.499 -13.320 1.00 68.31 98 ALA A N 1
ATOM 800 C CA . ALA A 1 98 ? 6.202 -4.241 -14.374 1.00 68.31 98 ALA A CA 1
ATOM 801 C C . ALA A 1 98 ? 5.956 -3.398 -15.642 1.00 68.31 98 ALA A C 1
ATOM 803 O O . ALA A 1 98 ? 6.104 -3.908 -16.750 1.00 68.31 98 ALA A O 1
ATOM 804 N N . LEU A 1 99 ? 5.588 -2.121 -15.491 1.00 67.25 99 LEU A N 1
ATOM 805 C CA . LEU A 1 99 ? 5.186 -1.232 -16.589 1.00 67.25 99 LEU A CA 1
ATOM 806 C C . LEU A 1 99 ? 6.345 -0.568 -17.309 1.00 67.25 99 LEU A C 1
ATOM 808 O O . LEU A 1 99 ? 6.312 -0.438 -18.529 1.00 67.25 99 LEU A O 1
ATOM 812 N N . ASP A 1 100 ? 7.370 -0.156 -16.572 1.00 65.75 100 ASP A N 1
ATOM 813 C CA . ASP A 1 100 ? 8.547 0.501 -17.140 1.00 65.75 100 ASP A CA 1
ATOM 814 C C . ASP A 1 100 ? 9.497 -0.519 -17.802 1.00 65.75 100 ASP A C 1
ATOM 816 O O . ASP A 1 100 ? 10.633 -0.192 -18.139 1.00 65.75 100 ASP A O 1
ATOM 820 N N . GLY A 1 101 ? 9.011 -1.747 -18.022 1.00 57.00 101 GLY A N 1
ATOM 821 C CA . GLY A 1 101 ? 9.775 -2.866 -18.533 1.00 57.00 101 GLY A CA 1
ATOM 822 C C . GLY A 1 101 ? 10.739 -3.318 -17.458 1.00 57.00 101 GLY A C 1
ATOM 823 O O . GLY A 1 101 ? 11.842 -2.788 -17.334 1.00 57.00 101 GLY A O 1
ATOM 824 N N . GLY A 1 102 ? 10.322 -4.301 -16.669 1.00 52.06 102 GLY A N 1
ATOM 825 C CA . GLY A 1 102 ? 11.209 -5.007 -15.765 1.00 52.06 102 GLY A CA 1
ATOM 826 C C . GLY A 1 102 ? 12.256 -5.751 -16.580 1.00 52.06 102 GLY A C 1
ATOM 827 O O . GLY A 1 102 ? 12.091 -6.946 -16.779 1.00 52.06 102 GLY A O 1
ATOM 828 N N . ASP A 1 103 ? 13.267 -5.029 -17.082 1.00 58.62 103 ASP A N 1
ATOM 829 C CA . ASP A 1 103 ? 14.677 -5.386 -17.117 1.00 58.62 103 ASP A CA 1
ATOM 830 C C . ASP A 1 103 ? 15.499 -4.839 -18.315 1.00 58.62 103 ASP A C 1
ATOM 832 O O . ASP A 1 103 ? 15.253 -5.155 -19.474 1.00 58.62 103 ASP A O 1
ATOM 836 N N . ALA A 1 104 ? 16.580 -4.122 -17.989 1.00 54.25 104 ALA A N 1
ATOM 837 C CA . ALA A 1 104 ? 17.826 -4.161 -18.768 1.00 54.25 104 ALA A CA 1
ATOM 838 C C . ALA A 1 104 ? 19.031 -3.834 -17.868 1.00 54.25 104 ALA A C 1
ATOM 840 O O . ALA A 1 104 ? 20.089 -4.439 -17.975 1.00 54.25 104 ALA A O 1
ATOM 841 N N . ARG A 1 105 ? 18.882 -2.886 -16.932 1.00 50.22 105 ARG A N 1
ATOM 842 C CA . ARG A 1 105 ? 19.934 -2.541 -15.951 1.00 50.22 105 ARG A CA 1
ATOM 843 C C . ARG A 1 105 ? 19.833 -3.321 -14.640 1.00 50.22 105 ARG A C 1
ATOM 845 O O . ARG A 1 105 ? 20.844 -3.520 -13.977 1.00 50.22 105 ARG A O 1
ATOM 852 N N . GLY A 1 106 ? 18.627 -3.743 -14.259 1.00 53.25 106 GLY A N 1
ATOM 853 C CA . GLY A 1 106 ? 18.372 -4.460 -13.009 1.00 53.25 106 GLY A CA 1
ATOM 854 C C . GLY A 1 106 ? 18.908 -5.892 -13.025 1.00 53.25 106 GLY A C 1
ATOM 855 O O . GLY A 1 106 ? 19.668 -6.254 -12.133 1.00 53.25 106 GLY A O 1
ATOM 856 N N . GLN A 1 107 ? 18.580 -6.689 -14.048 1.00 56.25 107 GLN A N 1
ATOM 857 C CA . GLN A 1 107 ? 19.127 -8.039 -14.207 1.00 56.25 107 GLN A CA 1
ATOM 858 C C . GLN A 1 107 ? 20.584 -8.010 -14.651 1.00 56.25 107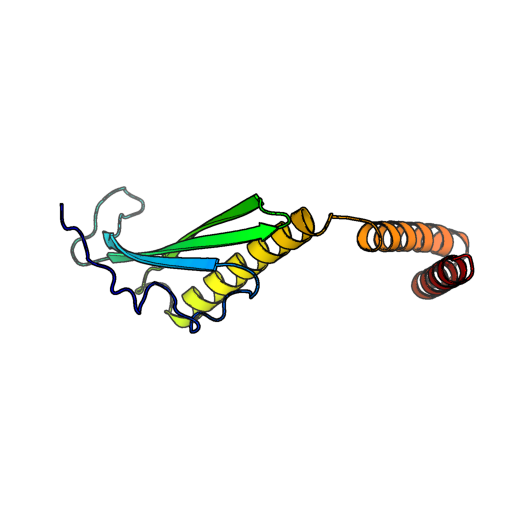 GLN A C 1
ATOM 860 O O . GLN A 1 107 ? 21.332 -8.860 -14.188 1.00 56.25 107 GLN A O 1
ATOM 865 N N . ALA A 1 108 ? 21.033 -7.031 -15.449 1.00 57.69 108 ALA A N 1
ATOM 866 C CA . ALA A 1 108 ? 22.462 -6.900 -15.746 1.00 57.69 108 ALA A CA 1
ATOM 867 C C . ALA A 1 108 ? 23.280 -6.743 -14.455 1.00 57.69 108 ALA A C 1
ATOM 869 O O . ALA A 1 108 ? 24.241 -7.473 -14.250 1.00 57.69 108 ALA A O 1
ATOM 870 N N . ASN A 1 109 ? 22.852 -5.880 -13.531 1.00 57.03 109 ASN A N 1
ATOM 871 C CA . ASN A 1 109 ? 23.548 -5.712 -12.255 1.00 57.03 109 ASN A CA 1
ATOM 872 C C . ASN A 1 109 ? 23.423 -6.943 -11.344 1.00 57.03 109 ASN A C 1
ATOM 874 O O . ASN A 1 109 ? 24.397 -7.315 -10.705 1.00 57.03 109 ASN A O 1
ATOM 878 N N . LEU A 1 110 ? 22.272 -7.623 -11.316 1.00 60.47 110 LEU A N 1
ATOM 879 C CA . LEU A 1 110 ? 22.115 -8.854 -10.528 1.00 60.47 110 LEU A CA 1
ATOM 880 C C . LEU A 1 110 ? 22.961 -10.021 -11.072 1.00 60.47 110 LEU A C 1
ATOM 882 O O . LEU A 1 110 ? 23.514 -10.792 -10.288 1.00 60.47 110 LEU A O 1
ATOM 886 N N . LEU A 1 111 ? 23.092 -10.144 -12.396 1.00 63.06 111 LEU A N 1
ATOM 887 C CA . LEU A 1 111 ? 23.957 -11.135 -13.044 1.00 63.06 111 LEU A CA 1
ATOM 888 C C . LEU A 1 111 ? 25.438 -10.819 -12.807 1.00 63.06 111 LEU A C 1
ATOM 890 O O . LEU A 1 111 ? 26.207 -11.723 -12.483 1.00 63.06 111 LEU A O 1
ATOM 894 N N . LEU A 1 112 ? 25.827 -9.544 -12.905 1.00 64.81 112 LEU A N 1
ATOM 895 C CA . LEU A 1 112 ? 27.190 -9.088 -12.618 1.00 64.81 112 LEU A CA 1
ATOM 896 C C . LEU A 1 112 ? 27.569 -9.309 -11.146 1.00 64.81 112 LEU A C 1
ATOM 898 O O . LEU A 1 112 ? 28.676 -9.765 -10.867 1.00 64.81 112 LEU A O 1
ATOM 902 N N . ASP A 1 113 ? 26.640 -9.081 -10.216 1.00 65.31 113 ASP A N 1
ATOM 903 C CA . ASP A 1 113 ? 26.831 -9.342 -8.785 1.00 65.31 113 ASP A CA 1
ATOM 904 C C . ASP A 1 113 ? 27.046 -10.834 -8.485 1.00 65.31 113 ASP A C 1
ATOM 906 O O . ASP A 1 113 ? 27.836 -11.178 -7.602 1.00 65.31 113 ASP A O 1
ATOM 910 N N . SER A 1 114 ? 26.347 -11.724 -9.199 1.00 69.38 114 SER A N 1
ATOM 911 C CA . SER A 1 114 ? 26.527 -13.174 -9.057 1.00 69.38 114 SER A CA 1
ATOM 912 C C . SER A 1 114 ? 27.876 -13.618 -9.617 1.00 69.38 114 SER A C 1
ATOM 914 O O . SER A 1 114 ? 28.634 -14.288 -8.923 1.00 69.38 114 SER A O 1
ATOM 916 N N . LEU A 1 115 ? 28.216 -13.178 -10.833 1.00 69.56 115 LEU A N 1
ATOM 917 C CA . LEU A 1 115 ? 29.477 -13.526 -11.493 1.00 69.56 115 LEU A CA 1
ATOM 918 C C . LEU A 1 115 ? 30.695 -13.029 -10.697 1.00 69.56 115 LEU A C 1
ATOM 920 O O . LEU A 1 115 ? 31.718 -13.704 -10.605 1.00 69.56 115 LEU A O 1
ATOM 924 N N . ALA A 1 116 ? 30.575 -11.849 -10.084 1.00 69.06 116 ALA A N 1
ATOM 925 C CA . ALA A 1 116 ? 31.626 -11.269 -9.261 1.00 69.06 116 ALA A CA 1
ATOM 926 C C . ALA A 1 116 ? 31.901 -12.067 -7.981 1.00 69.06 116 ALA A C 1
ATOM 928 O O . ALA A 1 116 ? 33.035 -12.059 -7.507 1.00 69.06 116 ALA A O 1
ATOM 929 N N . LYS A 1 117 ? 30.895 -12.749 -7.418 1.00 73.25 117 LYS A N 1
ATOM 930 C CA . LYS A 1 117 ? 31.082 -13.618 -6.248 1.00 73.25 117 LYS A CA 1
ATOM 931 C C . LYS A 1 117 ? 31.811 -14.904 -6.608 1.00 73.25 117 LYS A C 1
ATOM 933 O O . LYS A 1 117 ? 32.760 -15.247 -5.916 1.00 73.25 117 LYS A O 1
ATOM 938 N N . ASP A 1 118 ? 31.431 -15.545 -7.706 1.00 76.62 118 ASP A N 1
ATOM 939 C CA . ASP A 1 118 ? 32.052 -16.804 -8.128 1.00 76.62 118 ASP A CA 1
ATOM 940 C C . ASP A 1 118 ? 33.539 -16.593 -8.470 1.00 76.62 118 ASP A C 1
ATOM 942 O O . ASP A 1 118 ? 34.416 -17.301 -7.978 1.00 76.62 118 ASP A O 1
ATOM 946 N N . ILE A 1 119 ? 33.852 -15.527 -9.217 1.00 68.69 119 ILE A N 1
ATOM 947 C CA . ILE A 1 119 ? 35.238 -15.156 -9.544 1.00 68.69 119 ILE A CA 1
ATOM 948 C C . ILE A 1 119 ? 36.021 -14.782 -8.281 1.00 68.69 119 ILE A C 1
ATOM 950 O O . ILE A 1 119 ? 37.196 -15.124 -8.155 1.00 68.69 119 ILE A O 1
ATOM 954 N N . ALA A 1 120 ? 35.401 -14.074 -7.338 1.00 75.50 120 ALA A N 1
ATOM 955 C CA . ALA A 1 120 ? 36.036 -13.708 -6.076 1.00 75.50 120 ALA A CA 1
ATOM 956 C C . ALA A 1 120 ? 36.390 -14.925 -5.215 1.00 75.50 120 ALA A C 1
ATOM 958 O O . ALA A 1 120 ? 37.458 -14.948 -4.605 1.00 75.50 120 ALA A O 1
ATOM 959 N N . GLU A 1 121 ? 35.533 -15.944 -5.188 1.00 76.12 121 GLU A N 1
ATOM 960 C CA . GLU A 1 121 ? 35.800 -17.189 -4.468 1.00 76.12 121 GLU A CA 1
ATOM 961 C C . GLU A 1 121 ? 36.947 -17.987 -5.106 1.00 76.12 121 GLU A C 1
ATOM 963 O O . GLU A 1 121 ? 37.796 -18.511 -4.384 1.00 76.12 121 GLU A O 1
ATOM 968 N N . GLU A 1 122 ? 37.043 -18.015 -6.438 1.00 76.00 122 GLU A N 1
ATOM 969 C CA . GLU A 1 122 ? 38.136 -18.699 -7.146 1.00 76.00 122 GLU A CA 1
ATOM 970 C C . GLU A 1 122 ? 39.474 -17.946 -7.081 1.00 76.00 122 GLU A C 1
ATOM 972 O O . GLU A 1 122 ? 40.540 -18.559 -7.008 1.00 76.00 122 GLU A O 1
ATOM 977 N N . THR A 1 123 ? 39.436 -16.612 -7.110 1.00 70.62 123 THR A N 1
ATOM 978 C CA . THR A 1 123 ? 40.638 -15.762 -7.201 1.00 70.62 123 THR A CA 1
ATOM 979 C C . THR A 1 123 ? 41.085 -15.173 -5.862 1.00 70.62 123 THR A C 1
ATOM 981 O O . THR A 1 123 ? 42.179 -14.615 -5.773 1.00 70.62 123 THR A O 1
ATOM 984 N N . GLY A 1 124 ? 40.268 -15.296 -4.811 1.00 69.62 124 GLY A N 1
ATOM 985 C CA . GLY A 1 124 ? 40.533 -14.749 -3.478 1.00 69.62 124 GLY A CA 1
ATOM 986 C C . GLY A 1 124 ? 40.466 -13.218 -3.394 1.00 69.62 124 GLY A C 1
ATOM 987 O O . GLY A 1 124 ? 40.994 -12.630 -2.448 1.00 69.62 124 GLY A O 1
ATOM 988 N N . VAL A 1 125 ? 39.861 -12.560 -4.386 1.00 73.12 125 VAL A N 1
ATOM 989 C CA . VAL A 1 125 ? 39.730 -11.096 -4.477 1.00 73.12 125 VAL A CA 1
ATOM 990 C C . VAL A 1 125 ? 38.384 -10.653 -3.901 1.00 73.12 125 VAL A C 1
ATOM 992 O O . VAL A 1 125 ? 37.408 -11.384 -3.985 1.00 73.12 125 VAL A O 1
ATOM 995 N N . ASP A 1 126 ? 38.299 -9.449 -3.322 1.00 72.56 126 ASP A N 1
ATOM 996 C CA . ASP A 1 126 ? 37.029 -8.917 -2.804 1.00 72.56 126 ASP A CA 1
ATOM 997 C C . ASP A 1 126 ? 35.969 -8.826 -3.932 1.00 72.56 126 ASP A C 1
ATOM 999 O O . ASP A 1 126 ? 36.201 -8.119 -4.925 1.00 72.56 126 ASP A O 1
ATOM 1003 N N . PRO A 1 127 ? 34.791 -9.471 -3.781 1.00 62.62 127 PRO A N 1
ATOM 1004 C CA . PRO A 1 127 ? 33.700 -9.435 -4.757 1.00 62.62 127 PRO A CA 1
ATOM 1005 C C . PRO A 1 127 ? 33.298 -8.026 -5.194 1.00 62.62 127 PRO A C 1
ATOM 1007 O O . PRO A 1 127 ? 32.905 -7.816 -6.342 1.00 62.62 127 PRO A O 1
ATOM 1010 N N . LYS A 1 128 ? 33.416 -7.027 -4.310 1.00 69.75 128 LYS A N 1
ATOM 1011 C CA . LYS A 1 128 ? 33.095 -5.635 -4.657 1.00 69.75 128 LYS A CA 1
ATOM 1012 C C . LYS A 1 128 ? 34.049 -5.065 -5.699 1.00 69.75 128 LYS A C 1
ATOM 1014 O O . LYS A 1 128 ? 33.625 -4.292 -6.555 1.00 69.75 128 LYS A O 1
ATOM 1019 N N . MET A 1 129 ? 35.318 -5.458 -5.640 1.00 71.88 129 MET A N 1
ATOM 1020 C CA . MET A 1 129 ? 36.343 -4.992 -6.567 1.00 71.88 129 MET A CA 1
ATOM 1021 C C . MET A 1 129 ? 36.173 -5.644 -7.943 1.00 71.88 129 MET A C 1
ATOM 1023 O O . MET A 1 129 ? 36.263 -4.959 -8.960 1.00 71.88 129 MET A O 1
ATOM 1027 N N . VAL A 1 130 ? 35.837 -6.938 -7.976 1.00 68.94 130 VAL A N 1
ATOM 1028 C CA . VAL A 1 130 ? 35.535 -7.680 -9.213 1.00 68.94 130 VAL A CA 1
ATOM 1029 C C . VAL A 1 130 ? 34.305 -7.101 -9.911 1.00 68.94 130 VAL A C 1
ATOM 1031 O O . VAL A 1 130 ? 34.332 -6.823 -11.108 1.00 68.94 130 VAL A O 1
ATOM 1034 N N . ASN A 1 131 ? 33.245 -6.834 -9.153 1.00 68.75 131 ASN A N 1
ATOM 1035 C CA . ASN A 1 131 ? 32.018 -6.254 -9.685 1.00 68.75 131 ASN A CA 1
ATOM 1036 C C . ASN A 1 131 ? 32.257 -4.863 -10.299 1.00 68.75 131 ASN A C 1
ATOM 1038 O O . ASN A 1 131 ? 31.790 -4.562 -11.394 1.00 68.75 131 ASN A O 1
ATOM 1042 N N . GLN A 1 132 ? 33.075 -4.037 -9.643 1.00 69.06 132 GLN A N 1
ATOM 1043 C CA . GLN A 1 132 ? 33.442 -2.723 -10.164 1.00 69.06 132 GLN A CA 1
ATOM 1044 C C . GLN A 1 132 ? 34.268 -2.815 -11.461 1.00 69.06 132 GLN A C 1
ATOM 1046 O O . GLN A 1 132 ? 34.102 -1.985 -12.354 1.00 69.06 132 GLN A O 1
ATOM 1051 N N . MET A 1 133 ? 35.124 -3.832 -11.608 1.00 69.75 133 MET A N 1
ATOM 1052 C CA . MET A 1 133 ? 35.862 -4.082 -12.853 1.00 69.75 133 MET A CA 1
ATOM 1053 C C . MET A 1 133 ? 34.942 -4.523 -13.998 1.00 69.75 133 MET A C 1
ATOM 1055 O O . MET A 1 133 ? 35.058 -3.997 -15.104 1.00 69.75 133 MET A O 1
ATOM 1059 N N . LEU A 1 134 ? 33.999 -5.430 -13.731 1.00 67.62 134 LEU A N 1
ATOM 1060 C CA . LEU A 1 134 ? 33.043 -5.918 -14.729 1.00 67.62 134 LEU A CA 1
ATOM 1061 C C . LEU A 1 134 ? 32.077 -4.817 -15.196 1.00 67.62 134 LEU A C 1
ATOM 1063 O O . LEU A 1 134 ? 31.782 -4.701 -16.385 1.00 67.62 134 LEU A O 1
ATOM 1067 N N . GLN A 1 135 ? 31.631 -3.960 -14.276 1.00 67.19 135 GLN A N 1
ATOM 1068 C CA . GLN A 1 135 ? 30.801 -2.800 -14.608 1.00 67.19 135 GLN A CA 1
ATOM 1069 C C . GLN A 1 135 ? 31.554 -1.779 -15.475 1.00 67.19 135 GLN A C 1
ATOM 1071 O O . GLN A 1 135 ? 30.973 -1.217 -16.403 1.00 67.19 135 GLN A O 1
ATOM 1076 N N . ASN A 1 136 ? 32.852 -1.573 -15.225 1.00 71.69 136 ASN A N 1
ATOM 1077 C CA . ASN A 1 136 ? 33.679 -0.658 -16.015 1.00 71.69 136 ASN A CA 1
ATOM 1078 C C . ASN A 1 136 ? 34.020 -1.202 -17.415 1.00 71.69 136 ASN A C 1
ATOM 1080 O O . ASN A 1 136 ? 34.118 -0.410 -18.348 1.00 71.69 136 ASN A O 1
ATOM 1084 N N . GLN A 1 137 ? 34.170 -2.522 -17.587 1.00 59.50 137 GLN A N 1
ATOM 1085 C CA . GLN A 1 137 ? 34.333 -3.137 -18.915 1.00 59.50 137 GLN A CA 1
ATOM 1086 C C . GLN A 1 137 ? 33.067 -2.995 -19.768 1.00 59.50 137 GLN A C 1
ATOM 1088 O O . GLN A 1 137 ? 33.151 -2.539 -20.904 1.00 59.50 137 GLN A O 1
ATOM 1093 N N . ASN A 1 138 ? 31.891 -3.279 -19.199 1.00 56.28 138 ASN A N 1
ATOM 1094 C CA . ASN A 1 138 ? 30.611 -3.117 -19.900 1.00 56.28 138 ASN A CA 1
ATOM 1095 C C . ASN A 1 138 ? 30.315 -1.662 -20.307 1.00 56.28 138 ASN A C 1
ATOM 1097 O O . ASN A 1 138 ? 29.623 -1.424 -21.291 1.00 56.28 138 ASN A O 1
ATOM 1101 N N . ALA A 1 139 ? 30.823 -0.677 -19.562 1.00 52.28 139 ALA A N 1
ATOM 1102 C CA . ALA A 1 139 ? 30.649 0.739 -19.884 1.00 52.28 139 ALA A CA 1
ATOM 1103 C C . ALA A 1 139 ? 31.606 1.254 -20.979 1.00 52.28 139 ALA A C 1
ATOM 1105 O O . ALA A 1 139 ? 31.381 2.341 -21.506 1.00 52.28 139 ALA A O 1
ATOM 1106 N N . GLY A 1 140 ? 32.674 0.513 -21.299 1.00 43.81 140 GLY A N 1
ATOM 1107 C CA . GLY A 1 140 ? 33.675 0.895 -22.301 1.00 43.81 140 GLY A CA 1
ATOM 1108 C C . GLY A 1 140 ? 33.410 0.376 -23.720 1.00 43.81 140 GLY A C 1
ATOM 1109 O O . GLY A 1 140 ? 34.061 0.845 -24.649 1.00 43.81 140 GLY A O 1
ATOM 1110 N N . GLU A 1 141 ? 32.475 -0.565 -23.894 1.00 47.81 141 GLU A N 1
ATOM 1111 C CA . GLU A 1 141 ? 32.117 -1.177 -25.191 1.00 47.81 141 GLU A CA 1
ATOM 1112 C C . GLU A 1 141 ? 30.741 -0.728 -25.740 1.00 47.81 141 GLU A C 1
ATOM 1114 O O . GLU A 1 141 ? 30.274 -1.278 -26.738 1.00 47.81 141 GLU A O 1
ATOM 1119 N N . ALA A 1 142 ? 30.100 0.275 -25.120 1.00 42.44 142 ALA A N 1
ATOM 1120 C CA . ALA A 1 142 ? 28.831 0.874 -25.564 1.00 42.44 142 ALA A CA 1
ATOM 1121 C C . ALA A 1 142 ? 29.019 2.157 -26.392 1.00 42.44 142 ALA A C 1
ATOM 1123 O O . ALA A 1 142 ? 29.914 2.964 -26.051 1.00 42.44 142 ALA A O 1
#

pLDDT: mean 70.18, std 16.84, range [20.73, 91.25]

Sequence (142 aa):
MAHVYINPRDQSSPNWGLPKGFEWDIREEQMPYISPTGLQVIGRFKVRTRVWGAREVNGEKFGTFAVFDWDPITESKKKYTDRMHYATKGIANDINVALDGGDARGQANLLLDSLAKDIAEETGVDPKMVNQMLQNQNAGEA